Protein AF-A0A8J4XBA5-F1 (afdb_monomer)

Structure (mmCIF, N/CA/C/O backbone):
data_AF-A0A8J4XBA5-F1
#
_entry.id   AF-A0A8J4XBA5-F1
#
loop_
_atom_site.group_PDB
_atom_site.id
_atom_site.type_symbol
_atom_site.label_atom_id
_atom_site.label_alt_id
_atom_site.label_comp_id
_atom_site.label_asym_id
_atom_site.lab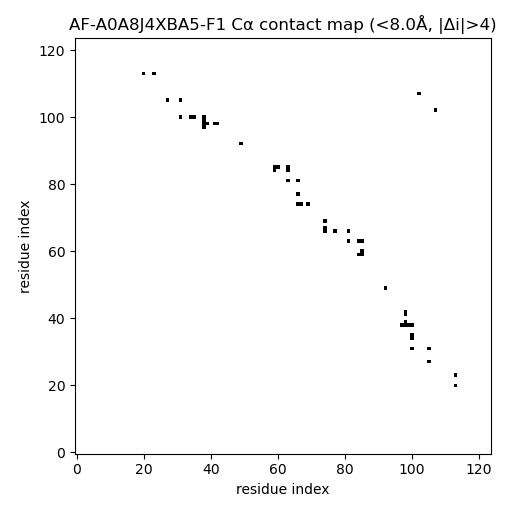el_entity_id
_atom_site.label_seq_id
_atom_site.pdbx_PDB_ins_code
_atom_site.Cartn_x
_atom_site.Cartn_y
_atom_site.Cartn_z
_atom_site.occupancy
_atom_site.B_iso_or_equiv
_atom_site.auth_seq_id
_atom_site.auth_comp_id
_atom_site.auth_asym_id
_atom_site.auth_atom_id
_atom_site.pdbx_PDB_model_num
ATOM 1 N N . THR A 1 1 ? 32.915 -1.056 -42.625 1.00 90.88 1 THR A N 1
ATOM 2 C CA . THR A 1 1 ? 31.982 -1.250 -43.767 1.00 90.88 1 THR A CA 1
ATOM 3 C C . THR A 1 1 ? 30.593 -0.753 -43.392 1.00 90.88 1 THR A C 1
ATOM 5 O O . THR A 1 1 ? 30.328 -0.576 -42.208 1.00 90.88 1 THR A O 1
ATOM 8 N N . GLN A 1 2 ? 29.695 -0.533 -44.362 1.00 93.69 2 GLN A N 1
ATOM 9 C CA . GLN A 1 2 ? 28.296 -0.154 -44.088 1.00 93.69 2 GLN A CA 1
ATOM 10 C C . GLN A 1 2 ? 27.594 -1.145 -43.139 1.00 93.69 2 GLN A C 1
ATOM 12 O O . GLN A 1 2 ? 26.832 -0.725 -42.270 1.00 93.69 2 GLN 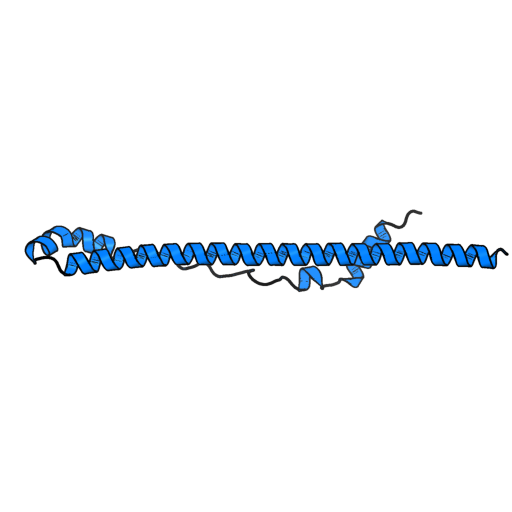A O 1
ATOM 17 N N . ALA A 1 3 ? 27.908 -2.440 -43.258 1.00 97.00 3 ALA A N 1
ATOM 18 C CA . ALA A 1 3 ? 27.406 -3.487 -42.370 1.00 97.00 3 ALA A CA 1
ATOM 19 C C . ALA A 1 3 ? 27.783 -3.240 -40.897 1.00 97.00 3 ALA A C 1
ATOM 21 O O . ALA A 1 3 ? 26.893 -3.140 -40.063 1.00 97.00 3 ALA A O 1
ATOM 22 N N . GLN A 1 4 ? 29.066 -3.017 -40.587 1.00 97.00 4 GLN A N 1
ATOM 23 C CA . GLN A 1 4 ? 29.537 -2.786 -39.208 1.00 97.00 4 GLN A CA 1
ATOM 24 C C . GLN A 1 4 ? 28.898 -1.555 -38.549 1.00 97.00 4 GLN A C 1
ATOM 26 O O . GLN A 1 4 ? 28.511 -1.593 -37.386 1.00 97.00 4 GLN A O 1
ATOM 31 N N . HIS A 1 5 ? 28.759 -0.459 -39.297 1.00 96.44 5 HIS A N 1
ATOM 32 C CA . HIS A 1 5 ? 28.093 0.741 -38.789 1.00 96.44 5 HIS A CA 1
ATOM 33 C C . HIS A 1 5 ? 26.593 0.500 -38.538 1.00 96.44 5 HIS A C 1
ATOM 35 O O . HIS A 1 5 ? 26.033 0.996 -37.564 1.00 96.44 5 HIS A O 1
ATOM 41 N N . THR A 1 6 ? 25.938 -0.296 -39.388 1.00 96.69 6 THR A N 1
ATOM 42 C CA . THR A 1 6 ? 24.531 -0.681 -39.193 1.00 96.69 6 THR A CA 1
ATOM 43 C C . THR A 1 6 ? 24.370 -1.599 -37.980 1.00 96.69 6 THR A C 1
ATOM 45 O O . THR A 1 6 ? 23.464 -1.392 -37.180 1.00 96.69 6 THR A O 1
ATOM 48 N N . GLU A 1 7 ? 25.275 -2.562 -37.787 1.00 97.88 7 GLU A N 1
ATOM 49 C CA . GLU A 1 7 ? 25.309 -3.414 -36.592 1.00 97.88 7 GLU A CA 1
ATOM 50 C C . GLU A 1 7 ? 25.456 -2.595 -35.308 1.00 97.88 7 GLU A C 1
ATOM 52 O O . GLU A 1 7 ? 24.766 -2.865 -34.324 1.00 97.88 7 GLU A O 1
ATOM 57 N N . GLN A 1 8 ? 26.327 -1.582 -35.312 1.00 97.56 8 GLN A N 1
ATOM 58 C CA . GLN A 1 8 ? 26.489 -0.688 -34.169 1.00 97.56 8 GLN A CA 1
ATOM 59 C C . GLN A 1 8 ? 25.186 0.062 -33.857 1.00 97.56 8 GLN A C 1
ATOM 61 O O . GLN A 1 8 ? 24.747 0.047 -32.710 1.00 97.56 8 GLN A O 1
ATOM 66 N N . LYS A 1 9 ? 24.519 0.629 -34.870 1.00 96.06 9 LYS A N 1
ATOM 67 C CA . LYS A 1 9 ? 23.225 1.308 -34.687 1.00 96.06 9 LYS A CA 1
ATOM 68 C C . LYS A 1 9 ? 22.144 0.385 -34.132 1.00 96.06 9 LYS A C 1
ATOM 70 O O . LYS A 1 9 ? 21.411 0.781 -33.235 1.00 96.06 9 LYS A O 1
ATOM 75 N N . ILE A 1 10 ? 22.059 -0.854 -34.622 1.00 96.31 10 ILE A N 1
ATOM 76 C CA . ILE A 1 10 ? 21.109 -1.843 -34.091 1.00 96.31 10 ILE A CA 1
ATOM 77 C C . ILE A 1 10 ? 21.369 -2.070 -32.596 1.00 96.31 10 ILE A C 1
ATOM 79 O O . ILE A 1 10 ? 20.431 -2.043 -31.803 1.00 96.31 10 ILE A O 1
ATOM 83 N N . LYS A 1 11 ? 22.632 -2.250 -32.191 1.00 97.94 11 LYS A N 1
ATOM 84 C CA . LYS A 1 11 ? 22.989 -2.431 -30.775 1.00 97.94 11 LYS A CA 1
ATOM 85 C C . LYS A 1 11 ? 22.615 -1.218 -29.922 1.00 97.94 11 LYS A C 1
ATOM 87 O O . LYS A 1 11 ? 22.086 -1.399 -28.831 1.00 97.94 11 LYS A O 1
ATOM 92 N N . GLU A 1 12 ? 22.860 -0.007 -30.418 1.00 96.62 12 GLU A N 1
ATOM 93 C CA . GLU A 1 12 ? 22.508 1.235 -29.720 1.00 96.62 12 GLU A CA 1
ATOM 94 C C . GLU A 1 12 ? 20.992 1.359 -29.496 1.00 96.62 12 GLU A C 1
ATOM 96 O O . GLU A 1 12 ? 20.564 1.699 -28.394 1.00 96.62 12 GLU A O 1
ATOM 101 N N . GLU A 1 13 ? 20.167 1.018 -30.491 1.00 94.44 13 GLU A N 1
ATOM 102 C CA . GLU A 1 13 ? 18.703 1.033 -30.346 1.00 94.44 13 GLU A CA 1
ATOM 103 C C . GLU A 1 13 ? 18.197 -0.020 -29.349 1.00 94.44 13 GLU A C 1
ATOM 105 O O . GLU A 1 13 ? 17.337 0.271 -28.514 1.00 94.44 13 GLU A O 1
ATOM 110 N N . PHE A 1 14 ? 18.763 -1.230 -29.367 1.00 96.25 14 PHE A N 1
ATOM 111 C CA . PHE A 1 14 ? 18.416 -2.254 -28.379 1.00 96.25 14 PHE A CA 1
ATOM 112 C C . PHE A 1 14 ? 18.840 -1.871 -26.957 1.00 96.25 14 PHE A C 1
ATOM 114 O O . PHE A 1 14 ? 18.115 -2.174 -26.011 1.00 96.25 14 PHE A O 1
ATOM 121 N N . GLU A 1 15 ? 19.965 -1.175 -26.780 1.00 97.44 15 GLU A N 1
ATOM 122 C CA . GLU A 1 15 ? 20.374 -0.725 -25.447 1.00 97.44 15 GLU A CA 1
ATOM 123 C C . GLU A 1 15 ? 19.428 0.349 -24.894 1.00 97.44 15 GLU A C 1
ATOM 125 O O . GLU A 1 15 ? 19.044 0.283 -23.725 1.00 97.44 15 GLU A O 1
ATOM 130 N N . LYS A 1 16 ? 18.959 1.280 -25.738 1.00 94.19 16 LYS A N 1
ATOM 131 C CA . LYS A 1 16 ? 17.907 2.239 -25.354 1.00 94.19 16 LYS A CA 1
ATOM 132 C C . LYS A 1 16 ? 16.626 1.522 -24.928 1.00 94.19 16 LYS A C 1
ATOM 134 O O . LYS A 1 16 ? 16.030 1.876 -23.913 1.00 94.19 16 LYS A O 1
ATOM 139 N N . LEU A 1 17 ? 16.227 0.489 -25.671 1.00 94.56 17 LEU A N 1
ATOM 140 C CA . LEU A 1 17 ? 15.062 -0.328 -25.342 1.00 94.56 17 LEU A CA 1
ATOM 141 C C . LEU A 1 17 ? 15.231 -1.054 -2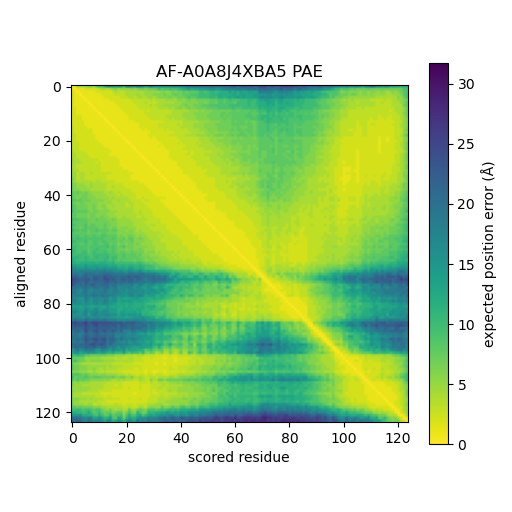4.000 1.00 94.56 17 LEU A C 1
ATOM 143 O O . LEU A 1 17 ? 14.323 -1.037 -23.170 1.00 94.56 17 LEU A O 1
ATOM 147 N N . HIS A 1 18 ? 16.388 -1.669 -23.754 1.00 97.00 18 HIS A N 1
ATOM 148 C CA . HIS A 1 18 ? 16.669 -2.305 -22.468 1.00 97.00 18 HIS A CA 1
ATOM 149 C C . HIS A 1 18 ? 16.640 -1.301 -21.318 1.00 97.00 18 HIS A C 1
ATOM 151 O O . HIS A 1 18 ? 16.077 -1.607 -20.267 1.00 97.00 18 HIS A O 1
ATOM 157 N N . GLN A 1 19 ? 17.207 -0.107 -21.511 1.00 96.62 19 GLN A N 1
ATOM 158 C CA . GLN A 1 19 ? 17.175 0.941 -20.499 1.00 96.62 19 GLN A CA 1
ATOM 159 C C . GLN A 1 19 ? 15.739 1.359 -20.174 1.00 96.62 19 GLN A C 1
ATOM 161 O O . GLN A 1 19 ? 15.356 1.344 -19.009 1.00 96.62 19 GLN A O 1
ATOM 166 N N . PHE A 1 20 ? 14.918 1.605 -21.196 1.00 95.38 20 PHE A N 1
ATOM 167 C CA . PHE A 1 20 ? 13.499 1.911 -21.023 1.00 95.38 20 PHE A CA 1
ATOM 168 C C . PHE A 1 20 ? 12.757 0.830 -20.219 1.00 95.38 20 PHE A C 1
ATOM 170 O O . PHE A 1 20 ? 11.994 1.142 -19.306 1.00 95.38 20 PHE A O 1
ATOM 177 N N . LEU A 1 21 ? 12.992 -0.452 -20.523 1.00 96.62 21 LEU A N 1
ATOM 178 C CA . LEU A 1 21 ? 12.355 -1.557 -19.801 1.00 96.62 21 LEU A CA 1
ATOM 179 C C . LEU A 1 21 ? 12.790 -1.622 -18.330 1.00 96.62 21 LEU A C 1
ATOM 181 O O . LEU A 1 21 ? 11.943 -1.855 -17.467 1.00 96.62 21 LEU A O 1
ATOM 185 N N . ARG A 1 22 ? 14.077 -1.386 -18.042 1.00 98.25 22 ARG A N 1
ATOM 186 C CA . ARG A 1 22 ? 14.594 -1.304 -16.665 1.00 98.25 22 ARG A CA 1
ATOM 187 C C . ARG A 1 22 ? 13.949 -0.152 -15.896 1.00 98.25 22 ARG A C 1
ATOM 189 O O . ARG A 1 22 ? 13.567 -0.334 -14.742 1.00 98.25 22 ARG A O 1
ATOM 196 N N . ASP A 1 23 ? 13.784 1.001 -16.537 1.00 96.75 23 ASP A N 1
ATOM 197 C CA . ASP A 1 23 ? 13.167 2.176 -15.919 1.00 96.75 23 ASP A CA 1
ATOM 198 C C . ASP A 1 23 ? 11.673 1.942 -15.632 1.00 96.75 23 ASP A C 1
ATOM 200 O O . ASP A 1 23 ? 11.197 2.239 -14.534 1.00 96.75 23 ASP A O 1
ATOM 204 N N . GLU A 1 24 ? 10.934 1.329 -16.564 1.00 96.19 24 GLU A N 1
ATOM 205 C CA . GLU A 1 24 ? 9.530 0.946 -16.356 1.00 96.19 24 GLU A CA 1
ATOM 206 C C . GLU A 1 24 ? 9.358 -0.099 -15.241 1.00 96.19 24 GLU A C 1
ATOM 208 O O . GLU A 1 24 ? 8.421 -0.003 -14.438 1.00 96.19 24 GLU A O 1
ATOM 213 N N . GLU A 1 25 ? 10.254 -1.088 -15.160 1.00 97.00 25 GLU A N 1
ATOM 214 C CA . GLU A 1 25 ? 10.282 -2.064 -14.068 1.00 97.00 25 GLU A CA 1
ATOM 215 C C . GLU A 1 25 ? 10.543 -1.376 -12.720 1.00 97.00 25 GLU A C 1
ATOM 217 O O . GLU A 1 25 ? 9.774 -1.563 -11.770 1.00 97.00 25 GLU A O 1
ATOM 222 N N . ALA A 1 26 ? 11.578 -0.536 -12.643 1.00 98.12 26 ALA A N 1
ATOM 223 C CA . ALA A 1 26 ? 11.950 0.181 -11.429 1.00 98.12 26 ALA A CA 1
ATOM 224 C C . ALA A 1 26 ? 10.825 1.108 -10.944 1.00 98.12 26 ALA A C 1
ATOM 226 O O . ALA A 1 26 ? 10.469 1.082 -9.762 1.00 98.12 26 ALA A O 1
ATOM 227 N N . ALA A 1 27 ? 10.212 1.878 -11.848 1.00 96.25 27 ALA A N 1
ATOM 228 C CA . ALA A 1 27 ? 9.085 2.751 -11.527 1.00 96.25 27 ALA A CA 1
ATOM 229 C C . ALA A 1 27 ? 7.903 1.962 -10.946 1.00 96.25 27 ALA A C 1
ATOM 231 O O . ALA A 1 27 ? 7.278 2.374 -9.966 1.00 96.25 27 ALA A O 1
ATOM 232 N N . ARG A 1 28 ? 7.613 0.785 -11.507 1.00 96.50 28 ARG A N 1
ATOM 233 C CA . ARG A 1 28 ? 6.500 -0.053 -11.058 1.00 96.50 28 ARG A CA 1
ATOM 234 C C . ARG A 1 28 ? 6.774 -0.734 -9.719 1.00 96.50 28 ARG A C 1
ATOM 236 O O . ARG A 1 28 ? 5.878 -0.797 -8.878 1.00 96.50 28 ARG A O 1
ATOM 243 N N . ILE A 1 29 ? 8.002 -1.195 -9.486 1.00 97.69 29 ILE A N 1
ATOM 244 C CA . ILE A 1 29 ? 8.429 -1.713 -8.178 1.00 97.69 29 ILE A CA 1
ATOM 245 C C . ILE A 1 29 ? 8.329 -0.618 -7.112 1.00 97.69 29 ILE A C 1
ATOM 247 O O . ILE A 1 29 ? 7.856 -0.889 -6.007 1.00 97.69 29 ILE A O 1
ATOM 251 N N . THR A 1 30 ? 8.727 0.613 -7.433 1.00 98.38 30 THR A N 1
ATOM 252 C CA . THR A 1 30 ? 8.587 1.761 -6.528 1.00 98.38 30 THR A CA 1
ATOM 253 C C . THR A 1 30 ? 7.121 2.017 -6.185 1.00 98.38 30 THR A C 1
ATOM 255 O O . THR A 1 30 ? 6.777 2.015 -5.005 1.00 98.38 30 THR A O 1
ATOM 258 N N . ALA A 1 31 ? 6.233 2.081 -7.182 1.00 97.00 31 ALA A N 1
ATOM 259 C CA . ALA A 1 31 ? 4.796 2.247 -6.952 1.00 97.00 31 ALA A CA 1
ATOM 260 C C . ALA A 1 31 ? 4.184 1.115 -6.095 1.00 97.00 31 ALA A C 1
ATOM 262 O O . ALA A 1 31 ? 3.303 1.353 -5.267 1.00 97.00 31 ALA A O 1
ATOM 263 N N . LEU A 1 32 ? 4.652 -0.129 -6.258 1.00 97.56 32 LEU A N 1
ATOM 264 C CA . LEU A 1 32 ? 4.250 -1.260 -5.413 1.00 97.56 32 LEU A CA 1
ATOM 265 C C . LEU A 1 32 ? 4.737 -1.102 -3.963 1.00 97.56 32 LEU A C 1
ATOM 267 O O . LEU A 1 32 ? 4.001 -1.415 -3.024 1.00 97.56 32 LEU A O 1
ATOM 271 N N . ARG A 1 33 ? 5.974 -0.632 -3.759 1.00 97.94 33 ARG A N 1
ATOM 272 C CA . ARG A 1 33 ? 6.536 -0.387 -2.420 1.00 97.94 33 ARG A CA 1
ATOM 273 C C . ARG A 1 33 ? 5.794 0.733 -1.700 1.00 97.94 33 ARG A C 1
ATOM 275 O O . ARG A 1 33 ? 5.469 0.567 -0.528 1.00 97.94 33 ARG A O 1
ATOM 282 N N . GLU A 1 34 ? 5.490 1.822 -2.396 1.00 97.81 34 GLU A N 1
ATOM 283 C CA . GLU A 1 34 ? 4.683 2.928 -1.871 1.00 97.81 34 GLU A CA 1
ATOM 284 C C . GLU A 1 34 ? 3.298 2.446 -1.440 1.00 97.81 34 GLU A C 1
ATOM 286 O O . GLU A 1 34 ? 2.873 2.716 -0.317 1.00 97.81 34 GLU A O 1
ATOM 291 N N . GLU A 1 35 ? 2.628 1.649 -2.279 1.00 97.25 35 GLU A N 1
ATOM 292 C CA . GLU A 1 35 ? 1.341 1.057 -1.918 1.00 97.25 35 GLU A CA 1
ATOM 293 C C . GLU A 1 35 ? 1.458 0.187 -0.663 1.00 97.25 35 GLU A C 1
ATOM 295 O O . GLU A 1 35 ? 0.660 0.336 0.260 1.00 97.25 35 GLU A O 1
ATOM 300 N N . LYS A 1 36 ? 2.477 -0.676 -0.574 1.00 96.44 36 LYS A N 1
ATOM 301 C CA . LYS A 1 36 ? 2.713 -1.499 0.621 1.00 96.44 36 LYS A CA 1
ATOM 302 C C . LYS A 1 36 ? 2.862 -0.649 1.884 1.00 96.44 36 LYS A C 1
ATOM 304 O O . LYS A 1 36 ? 2.263 -0.982 2.908 1.00 96.44 36 LYS A O 1
ATOM 309 N N . VAL A 1 37 ? 3.645 0.427 1.821 1.00 97.00 37 VAL A N 1
ATOM 310 C CA . VAL A 1 37 ? 3.841 1.345 2.953 1.00 97.00 37 VAL A CA 1
ATOM 311 C C . VAL A 1 37 ? 2.520 2.004 3.338 1.00 97.00 37 VAL A C 1
ATOM 313 O O . VAL A 1 37 ? 2.143 1.965 4.508 1.00 97.00 37 VAL A O 1
ATOM 316 N N . GLN A 1 38 ? 1.772 2.520 2.362 1.00 95.31 38 GLN A N 1
ATOM 317 C CA . GLN A 1 38 ? 0.472 3.145 2.596 1.00 95.31 38 GLN A CA 1
ATOM 318 C C . GLN A 1 38 ? -0.519 2.176 3.260 1.00 95.31 38 GLN A C 1
ATOM 320 O O . GLN A 1 38 ? -1.160 2.530 4.250 1.00 95.31 38 GLN A O 1
ATOM 325 N N . LYS A 1 39 ? -0.634 0.937 2.757 1.00 94.12 39 LYS A N 1
ATOM 326 C CA . LYS A 1 39 ? -1.523 -0.086 3.335 1.00 94.12 39 LYS A CA 1
ATOM 327 C C . LYS A 1 39 ? -1.124 -0.456 4.763 1.00 94.12 39 LYS A C 1
ATOM 329 O O . LYS A 1 39 ? -1.993 -0.591 5.622 1.00 94.12 39 LYS A O 1
ATOM 334 N N . SER A 1 40 ? 0.177 -0.579 5.031 1.00 93.81 40 SER A N 1
ATOM 335 C CA . SER A 1 40 ? 0.684 -0.857 6.378 1.00 93.81 40 SER A CA 1
ATOM 336 C C . SER A 1 40 ? 0.387 0.283 7.351 1.00 93.81 40 SER A C 1
ATOM 338 O O . SER A 1 40 ? -0.003 0.022 8.487 1.00 93.81 40 SER A O 1
ATOM 340 N N . GLN A 1 41 ? 0.563 1.534 6.922 1.00 94.38 41 GLN A N 1
ATOM 341 C CA . GLN A 1 41 ? 0.300 2.703 7.758 1.00 94.38 41 GLN A CA 1
ATOM 342 C C . GLN A 1 41 ? -1.192 2.824 8.089 1.00 94.38 41 GLN A C 1
ATOM 344 O O . GLN A 1 41 ? -1.549 2.969 9.255 1.00 94.38 41 GLN A O 1
ATOM 349 N N . MET A 1 42 ? -2.061 2.642 7.092 1.00 91.81 42 MET A N 1
ATOM 350 C CA . MET A 1 42 ? -3.512 2.600 7.295 1.00 91.81 42 MET A CA 1
ATOM 351 C C . MET A 1 42 ? -3.914 1.530 8.322 1.00 91.81 42 MET A C 1
ATOM 353 O O . MET A 1 42 ? -4.751 1.778 9.188 1.00 91.81 42 MET A O 1
ATOM 357 N N . MET A 1 43 ? -3.312 0.337 8.251 1.00 91.12 43 MET A N 1
ATOM 358 C CA . MET A 1 43 ? -3.591 -0.732 9.214 1.00 91.12 43 MET A CA 1
ATOM 359 C C . MET A 1 43 ? -3.165 -0.342 10.631 1.00 91.12 43 MET A C 1
ATOM 361 O O . MET A 1 43 ? -3.913 -0.556 11.582 1.00 91.12 43 MET A O 1
ATOM 365 N N . LYS A 1 44 ? -1.981 0.262 10.772 1.00 93.31 44 LYS A N 1
ATOM 366 C CA . LYS A 1 44 ? -1.469 0.728 12.061 1.00 93.31 44 LYS A CA 1
ATOM 367 C C . LYS A 1 44 ? -2.407 1.755 12.699 1.00 93.31 44 LYS A C 1
ATOM 369 O O . LYS A 1 44 ? -2.767 1.600 13.860 1.00 93.31 44 LYS A O 1
ATOM 374 N N . GLU A 1 45 ? -2.860 2.747 11.938 1.00 92.25 45 GLU A N 1
ATOM 375 C CA . GLU A 1 45 ? -3.793 3.775 12.422 1.00 92.25 45 GLU A CA 1
ATOM 376 C C . GLU A 1 45 ? -5.137 3.184 12.863 1.00 92.25 45 GLU A C 1
ATOM 378 O O . GLU A 1 45 ? -5.671 3.566 13.907 1.00 92.25 45 GLU A O 1
ATOM 383 N N . LYS A 1 46 ? -5.672 2.213 12.109 1.00 90.25 46 LYS A N 1
ATOM 384 C CA . LYS A 1 46 ? -6.910 1.517 12.488 1.00 90.25 46 LYS A CA 1
ATOM 385 C C . LYS A 1 46 ? -6.738 0.696 13.768 1.00 90.25 46 LYS A C 1
ATOM 387 O O . LYS A 1 46 ? -7.611 0.751 14.630 1.00 90.25 46 LYS A O 1
ATOM 392 N N . ILE A 1 47 ? -5.616 -0.010 13.923 1.00 91.31 47 ILE A N 1
ATOM 393 C CA . ILE A 1 47 ? -5.297 -0.738 15.160 1.00 91.31 47 ILE A CA 1
ATOM 394 C C . ILE A 1 47 ? -5.199 0.234 16.337 1.00 91.31 47 ILE A C 1
ATOM 396 O O . ILE A 1 47 ? -5.834 0.003 17.359 1.00 91.31 47 ILE A O 1
ATOM 400 N N . GLU A 1 48 ? -4.473 1.345 16.192 1.00 94.44 48 GLU A N 1
ATOM 401 C CA . GLU A 1 48 ? -4.345 2.351 17.253 1.00 94.44 48 GLU A CA 1
ATOM 402 C C . GLU A 1 48 ? -5.697 2.948 17.657 1.00 94.44 48 GLU A C 1
ATOM 404 O O . GLU A 1 48 ? -5.956 3.137 18.847 1.00 94.44 48 GLU A O 1
ATOM 409 N N . LYS A 1 49 ? -6.576 3.225 16.687 1.00 91.94 49 LYS A N 1
ATOM 410 C CA . LYS A 1 49 ? -7.939 3.695 16.958 1.00 91.94 49 LYS A CA 1
ATOM 411 C C . LYS A 1 49 ? -8.724 2.666 17.775 1.00 91.94 49 LYS A C 1
ATOM 413 O O . LYS A 1 49 ? -9.257 3.023 18.822 1.00 91.94 49 LYS A O 1
ATOM 418 N N . LEU A 1 50 ? -8.729 1.401 17.349 1.00 91.38 50 LEU A N 1
ATOM 419 C CA . LEU A 1 50 ? -9.410 0.321 18.070 1.00 91.38 50 LEU A CA 1
ATOM 420 C C . LEU A 1 50 ? -8.833 0.118 19.474 1.00 91.38 50 LEU A C 1
ATOM 422 O O . LEU A 1 50 ? -9.586 -0.063 20.424 1.00 91.38 50 LEU A O 1
ATOM 426 N N . SER A 1 51 ? -7.512 0.203 19.641 1.00 94.12 51 SER A N 1
ATOM 427 C CA . SER A 1 51 ? -6.884 0.123 20.962 1.00 94.12 51 SER A CA 1
ATOM 428 C C . SER A 1 51 ? -7.350 1.248 21.887 1.00 94.12 51 SER A C 1
ATOM 430 O O . SER A 1 51 ? -7.631 0.986 23.052 1.00 94.12 51 SER A O 1
ATOM 432 N N . ARG A 1 52 ? -7.489 2.484 21.387 1.00 93.75 52 ARG A N 1
ATOM 433 C CA . ARG A 1 52 ? -8.026 3.605 22.182 1.00 93.75 52 ARG A CA 1
ATOM 434 C C . ARG A 1 52 ? -9.491 3.390 22.558 1.00 93.75 52 ARG A C 1
ATOM 436 O O . ARG A 1 52 ? -9.856 3.653 23.700 1.00 93.75 52 ARG A O 1
ATOM 443 N N . GLU A 1 53 ? -10.309 2.902 21.628 1.00 91.31 53 GLU A N 1
ATOM 444 C CA . GLU A 1 53 ? -11.719 2.581 21.886 1.00 91.31 53 GLU A CA 1
ATOM 445 C C . GLU A 1 53 ? -11.856 1.482 22.952 1.00 91.31 53 GLU A C 1
ATOM 447 O O . GLU A 1 53 ? -12.635 1.639 23.892 1.00 91.31 53 GLU A O 1
ATOM 452 N N . ILE A 1 54 ? -11.039 0.424 22.878 1.00 92.38 54 ILE A N 1
ATOM 453 C CA . ILE A 1 54 ? -10.992 -0.649 23.884 1.00 92.38 54 ILE A CA 1
ATOM 454 C C . ILE A 1 54 ? -10.563 -0.112 25.253 1.00 92.38 54 ILE A C 1
ATOM 456 O O . ILE A 1 54 ? -11.187 -0.460 26.257 1.00 92.38 54 ILE A O 1
ATOM 460 N N . SER A 1 55 ? -9.534 0.739 25.316 1.00 95.06 55 SER A N 1
ATOM 461 C CA . SER A 1 55 ? -9.096 1.344 26.581 1.00 95.06 55 SER A CA 1
ATOM 462 C C . SER A 1 55 ? -10.192 2.217 2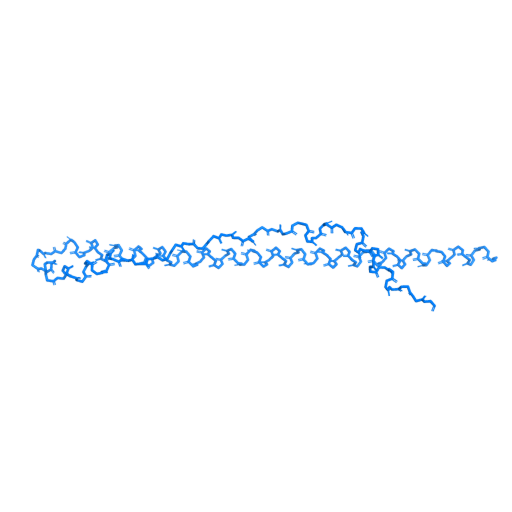7.192 1.00 95.06 55 SER A C 1
ATOM 464 O O . SER A 1 55 ? -10.518 2.052 28.362 1.00 95.06 55 SER A O 1
ATOM 466 N N . SER A 1 56 ? -10.833 3.076 26.393 1.00 91.94 56 SER A N 1
ATOM 467 C CA . SER A 1 56 ? -11.936 3.928 26.858 1.00 91.94 56 SER A CA 1
ATOM 468 C C . SER A 1 56 ? -13.134 3.112 27.351 1.00 91.94 56 SER A C 1
ATOM 470 O O . SER A 1 56 ? -13.781 3.490 28.332 1.00 91.94 56 SER A O 1
ATOM 472 N N . LEU A 1 57 ? -13.449 2.001 26.680 1.00 91.94 57 LEU A N 1
ATOM 473 C CA . LEU A 1 57 ? -14.507 1.095 27.113 1.00 91.94 57 LEU A CA 1
ATOM 474 C C . LEU A 1 57 ? -14.125 0.388 28.418 1.00 91.94 57 LEU A C 1
ATOM 476 O O . LEU A 1 57 ? -14.943 0.316 29.328 1.00 91.94 57 LEU A O 1
ATOM 480 N N . SER A 1 5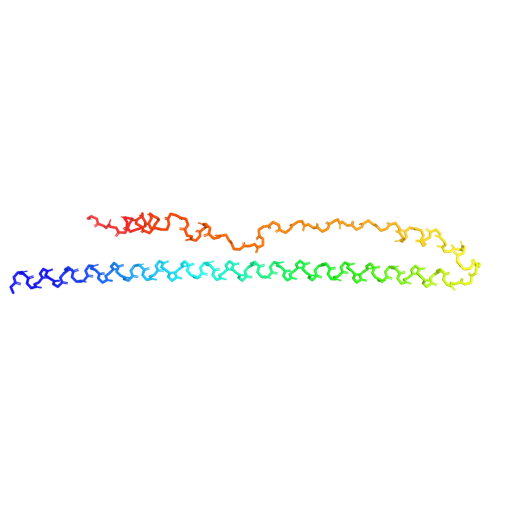8 ? -12.879 -0.073 28.536 1.00 94.44 58 SER A N 1
ATOM 481 C CA . SER A 1 58 ? -12.352 -0.695 29.758 1.00 94.44 58 SER A CA 1
ATOM 482 C C . SER A 1 58 ? -12.416 0.256 30.955 1.00 94.44 58 SER A C 1
ATOM 484 O O . SER A 1 58 ? -12.851 -0.142 32.031 1.00 94.44 58 SER A O 1
ATOM 486 N N . ASP A 1 59 ? -12.049 1.525 30.765 1.00 93.94 59 ASP A N 1
ATOM 487 C CA . ASP A 1 59 ? -12.145 2.551 31.808 1.00 93.94 59 ASP A CA 1
ATOM 488 C C . ASP A 1 59 ? -13.602 2.805 32.217 1.00 93.94 59 ASP A C 1
ATOM 490 O O . ASP A 1 59 ? -13.901 2.974 33.398 1.00 93.94 59 ASP A O 1
ATOM 494 N N . THR A 1 60 ? -14.522 2.775 31.249 1.00 92.00 60 THR A N 1
ATOM 495 C CA . THR A 1 60 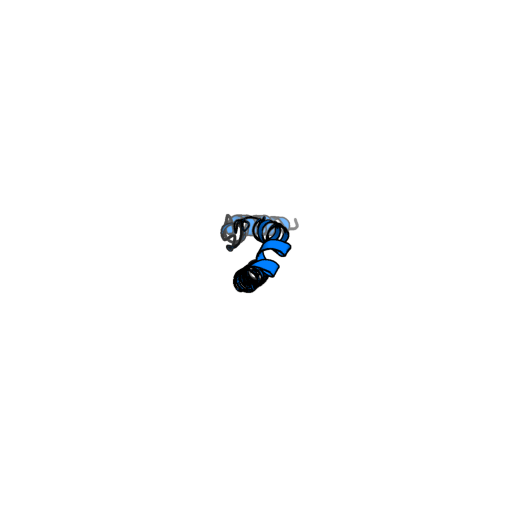? -15.961 2.915 31.503 1.00 92.00 60 THR A CA 1
ATOM 496 C C . THR A 1 60 ? -16.512 1.736 32.301 1.00 92.00 60 THR A C 1
ATOM 498 O O . THR A 1 60 ? -17.262 1.949 33.252 1.00 92.00 60 THR A O 1
ATOM 501 N N . ILE A 1 61 ? -16.129 0.506 31.941 1.00 92.62 61 ILE A N 1
ATOM 502 C CA . ILE A 1 61 ? -16.504 -0.712 32.669 1.00 92.62 61 ILE A CA 1
ATOM 503 C C . ILE A 1 61 ? -15.986 -0.631 34.104 1.00 92.62 61 ILE A C 1
ATOM 505 O O . ILE A 1 61 ? -16.779 -0.771 35.029 1.00 92.62 61 ILE A O 1
ATOM 509 N N . ARG A 1 62 ? -14.702 -0.300 34.296 1.00 94.62 62 ARG A N 1
ATOM 510 C CA . ARG A 1 62 ? -14.103 -0.167 35.630 1.00 94.62 62 ARG A CA 1
ATOM 511 C C . ARG A 1 62 ? -14.830 0.869 36.489 1.00 94.62 62 ARG A C 1
ATOM 513 O O . ARG A 1 62 ? -15.145 0.588 37.636 1.00 94.62 62 ARG A O 1
ATOM 520 N N . ALA A 1 63 ? -15.157 2.036 35.931 1.00 91.00 63 ALA A N 1
ATOM 521 C CA . ALA A 1 63 ? -15.904 3.064 36.659 1.00 91.00 63 ALA A CA 1
ATOM 522 C C . ALA A 1 63 ? -17.309 2.591 37.079 1.00 91.00 63 ALA A C 1
ATOM 524 O O . ALA A 1 63 ? -17.806 2.977 38.133 1.00 91.00 63 ALA A O 1
ATOM 525 N N . ILE A 1 64 ? -17.966 1.765 36.258 1.00 90.88 64 ILE A N 1
ATOM 526 C CA . ILE A 1 64 ? -19.259 1.159 36.603 1.00 90.88 64 ILE A CA 1
ATOM 527 C C . ILE A 1 64 ? -19.081 0.100 37.698 1.00 90.88 64 ILE A C 1
ATOM 529 O O . ILE A 1 64 ? -19.860 0.088 38.646 1.00 90.88 64 ILE A O 1
ATOM 533 N N . GLU A 1 65 ? -18.065 -0.758 37.596 1.00 92.00 65 GLU A N 1
ATOM 534 C CA . GLU A 1 65 ? -17.754 -1.777 38.606 1.00 92.00 65 GLU A CA 1
ATOM 535 C C . GLU A 1 65 ? -17.457 -1.146 39.974 1.00 92.00 65 GLU A C 1
ATOM 537 O O . GLU A 1 65 ? -18.027 -1.572 40.975 1.00 92.00 65 GLU A O 1
ATOM 542 N N . GLU A 1 66 ? -16.638 -0.091 40.018 1.00 90.81 66 GLU A N 1
ATOM 543 C CA . GLU A 1 66 ? -16.333 0.658 41.245 1.00 90.81 66 GLU A CA 1
ATOM 544 C C . GLU A 1 66 ? -17.606 1.235 41.884 1.00 90.81 66 GLU A C 1
ATOM 546 O O . GLU A 1 66 ? -17.826 1.085 43.087 1.00 90.81 66 GLU A O 1
ATOM 551 N N . GLU A 1 67 ? -18.492 1.828 41.082 1.00 88.56 67 GLU A N 1
ATOM 552 C CA . GLU A 1 67 ? -19.752 2.399 41.564 1.00 88.56 67 GLU A CA 1
ATOM 553 C C . GLU A 1 67 ? -20.727 1.324 42.066 1.00 88.56 67 GLU A C 1
ATOM 555 O O . GLU A 1 67 ? -21.410 1.534 43.065 1.00 88.56 67 GLU A O 1
ATOM 560 N N . MET A 1 68 ? -20.741 0.142 41.442 1.00 86.56 68 MET A N 1
ATOM 561 C CA . MET A 1 68 ? -21.517 -1.014 41.911 1.00 86.56 68 MET A CA 1
ATOM 562 C C . MET A 1 68 ? -20.995 -1.606 4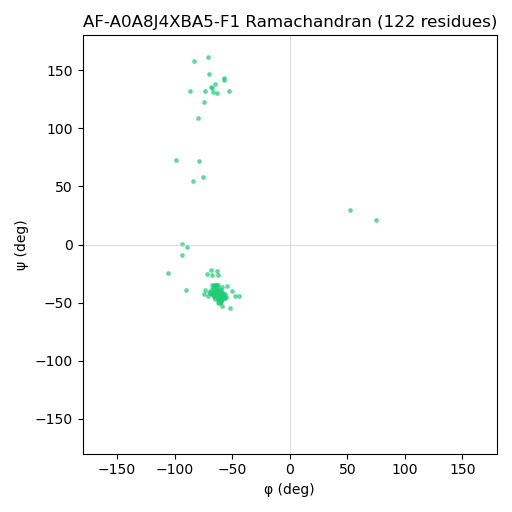3.226 1.00 86.56 68 MET A C 1
ATOM 564 O O . MET A 1 68 ? -21.748 -2.288 43.917 1.00 86.56 68 MET A O 1
ATOM 568 N N . THR A 1 69 ? -19.729 -1.368 43.576 1.00 90.12 69 THR A N 1
ATOM 569 C CA . THR A 1 69 ? -19.152 -1.789 44.865 1.00 90.12 69 THR A CA 1
ATOM 570 C C . THR A 1 69 ? -19.319 -0.760 45.989 1.00 90.12 69 THR A C 1
ATOM 572 O O . THR A 1 69 ? -18.910 -1.028 47.118 1.00 90.12 69 THR A O 1
ATOM 575 N N . ALA A 1 70 ? -19.904 0.409 45.705 1.00 87.62 70 ALA A N 1
ATOM 576 C CA . ALA A 1 70 ? -20.126 1.460 46.695 1.00 87.62 70 ALA A CA 1
ATOM 577 C C . ALA A 1 70 ? -21.230 1.093 47.709 1.00 87.62 70 ALA A C 1
ATOM 579 O O . ALA A 1 70 ? -22.073 0.237 47.450 1.00 87.62 70 ALA A O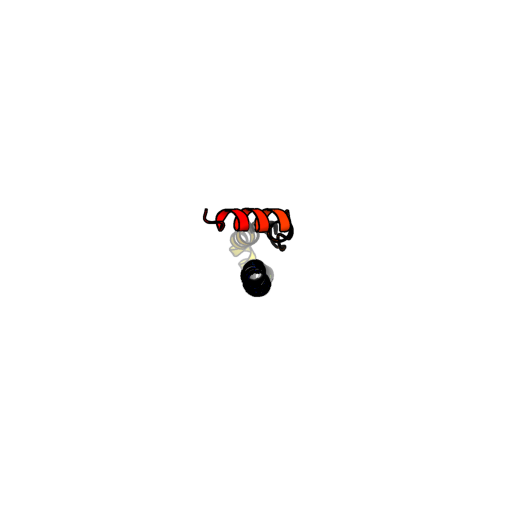 1
ATOM 580 N N . GLU A 1 71 ? -21.253 1.776 48.861 1.00 89.38 71 GLU A N 1
ATOM 581 C CA . GLU A 1 71 ? -22.321 1.616 49.860 1.00 89.38 71 GLU A CA 1
ATOM 582 C C . GLU A 1 71 ? -23.712 1.897 49.262 1.00 89.38 71 GLU A C 1
ATOM 584 O O . GLU A 1 71 ? -23.880 2.829 48.471 1.00 89.38 71 GLU A O 1
ATOM 589 N N . ASP A 1 72 ? -24.726 1.143 49.701 1.00 87.25 72 ASP A N 1
ATOM 590 C CA . ASP A 1 72 ? -26.073 1.120 49.108 1.00 87.25 72 ASP A CA 1
ATOM 591 C C . ASP A 1 72 ? -26.696 2.514 48.897 1.00 87.25 72 ASP A C 1
ATOM 593 O O . ASP A 1 72 ? -27.321 2.778 47.869 1.00 87.25 72 ASP A O 1
ATOM 597 N N . ILE A 1 73 ? -26.519 3.436 49.851 1.00 86.12 73 ILE A N 1
ATOM 598 C CA . ILE A 1 73 ? -27.076 4.797 49.763 1.00 86.12 73 ILE A CA 1
ATOM 599 C C . ILE A 1 73 ? -26.373 5.616 48.670 1.00 86.12 73 ILE A C 1
ATOM 601 O O . ILE A 1 73 ? -27.041 6.332 47.922 1.00 86.12 73 ILE A O 1
ATOM 605 N N . LEU A 1 74 ? -25.046 5.505 48.556 1.00 84.81 74 LEU A N 1
ATOM 606 C CA . LEU A 1 74 ? -24.250 6.208 47.544 1.00 84.81 74 LEU A CA 1
ATOM 607 C C . LEU A 1 74 ? -24.519 5.644 46.144 1.00 84.81 74 LEU A C 1
ATOM 609 O O . LEU A 1 74 ? -24.706 6.406 45.195 1.00 84.81 74 LEU A O 1
ATOM 613 N N . PHE A 1 75 ? -24.638 4.320 46.028 1.00 86.12 75 PHE A N 1
ATOM 614 C CA . PHE A 1 75 ? -25.026 3.664 44.782 1.00 86.12 75 PHE A CA 1
ATOM 615 C C . PHE A 1 75 ? -26.406 4.134 44.294 1.00 86.12 75 PHE A C 1
ATOM 617 O O . PHE A 1 75 ? -26.561 4.519 43.134 1.00 86.12 75 PHE A O 1
ATOM 624 N N . LEU A 1 76 ? -27.412 4.173 45.178 1.00 88.75 76 LEU A N 1
ATOM 625 C CA . LEU A 1 76 ? -28.759 4.634 44.821 1.00 88.75 76 LEU A CA 1
ATOM 626 C C . LEU A 1 76 ? -28.792 6.111 44.402 1.00 88.75 76 LEU A C 1
ATOM 628 O O . LEU A 1 76 ? -29.564 6.466 43.508 1.00 88.75 76 LEU A O 1
ATOM 632 N N . GLN A 1 77 ? -27.959 6.964 45.009 1.00 89.69 77 GLN A N 1
ATOM 633 C CA . GLN A 1 77 ? -27.833 8.372 44.615 1.00 89.69 77 GLN A CA 1
ATOM 634 C C . GLN A 1 77 ? -27.272 8.522 43.194 1.00 89.69 77 GLN A C 1
ATOM 636 O O . GLN A 1 77 ? -27.790 9.330 42.419 1.00 89.69 77 GLN A O 1
ATOM 641 N N . ASN A 1 78 ? -26.281 7.706 42.826 1.00 89.12 78 ASN A N 1
ATOM 642 C CA . ASN A 1 78 ? -25.607 7.813 41.532 1.00 89.12 78 ASN A CA 1
ATOM 643 C C . ASN A 1 78 ? -26.192 6.921 40.428 1.00 89.12 78 ASN A C 1
ATOM 645 O O . ASN A 1 78 ? -25.856 7.098 39.256 1.00 89.12 78 ASN A O 1
ATOM 649 N N . TYR A 1 79 ? -27.113 6.014 40.758 1.00 88.94 79 TYR A N 1
ATOM 650 C CA . TYR A 1 79 ? -27.673 5.007 39.849 1.00 88.94 79 TYR A CA 1
ATOM 651 C C . TYR A 1 79 ? -28.045 5.550 38.460 1.00 88.94 79 TYR A C 1
ATOM 653 O O . TYR A 1 79 ? -27.727 4.955 37.429 1.00 88.94 79 TYR A O 1
ATOM 661 N N . LYS A 1 80 ? -28.702 6.716 38.403 1.00 90.25 80 LYS A N 1
ATOM 662 C CA . LYS A 1 80 ? -29.126 7.330 37.136 1.00 90.25 80 LYS A CA 1
ATOM 663 C C . LYS A 1 80 ? -27.942 7.713 36.243 1.00 90.25 80 LYS A C 1
ATOM 665 O O . LYS A 1 80 ? -28.062 7.654 35.019 1.00 90.25 80 LYS A O 1
ATOM 670 N N . GLU A 1 81 ? -26.829 8.136 36.828 1.00 89.19 81 GLU A N 1
ATOM 671 C CA . GLU A 1 81 ? -25.600 8.453 36.101 1.00 89.19 81 GLU A CA 1
ATOM 672 C C . GLU A 1 81 ? -24.889 7.181 35.645 1.00 89.19 81 GLU A C 1
ATOM 674 O O . GLU A 1 81 ? -24.504 7.097 34.477 1.00 89.19 81 GLU A O 1
ATOM 679 N N . THR A 1 82 ? -24.819 6.159 36.502 1.00 88.81 82 THR A N 1
ATOM 680 C CA . THR A 1 82 ? -24.267 4.840 36.160 1.00 88.81 82 THR A CA 1
ATOM 681 C C . THR A 1 82 ? -24.998 4.218 34.970 1.00 88.81 82 THR A C 1
ATOM 683 O O . THR A 1 82 ? -24.363 3.782 34.012 1.00 88.81 82 THR A O 1
ATOM 686 N N . VAL A 1 83 ? -26.338 4.250 34.967 1.00 90.06 83 VAL A N 1
ATOM 687 C CA . VAL A 1 83 ? -27.162 3.739 33.856 1.00 90.06 83 VAL A CA 1
ATOM 688 C C . VAL A 1 83 ? -26.892 4.499 32.558 1.00 90.06 83 VAL A C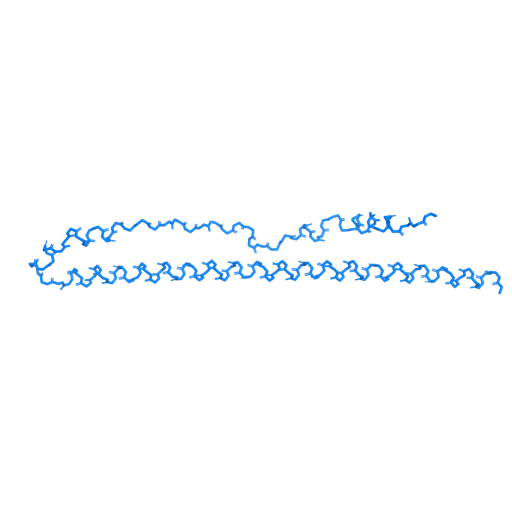 1
ATOM 690 O O . VAL A 1 83 ? -26.743 3.879 31.507 1.00 90.06 83 VAL A O 1
ATOM 693 N N . LYS A 1 84 ? -26.791 5.834 32.608 1.00 89.38 84 LYS A N 1
ATOM 694 C CA . LYS A 1 84 ? -26.442 6.637 31.423 1.00 89.38 84 LYS A CA 1
ATOM 695 C C . LYS A 1 84 ? -25.058 6.282 30.887 1.00 89.38 84 LYS A C 1
ATOM 697 O O . LYS A 1 84 ? -24.884 6.201 29.678 1.00 89.38 84 LYS A O 1
ATOM 702 N N . ARG A 1 85 ? -24.085 6.063 31.775 1.00 87.25 85 ARG A N 1
ATOM 703 C CA . ARG A 1 85 ? -22.717 5.675 31.411 1.00 87.25 85 ARG A CA 1
ATOM 704 C C . ARG A 1 85 ? -22.673 4.279 30.779 1.00 87.25 85 ARG A C 1
ATOM 706 O O . ARG A 1 85 ? -21.952 4.071 29.809 1.00 87.25 85 ARG A O 1
ATOM 713 N N . ALA A 1 86 ? -23.487 3.354 31.289 1.00 86.50 86 ALA A N 1
ATOM 714 C CA . ALA A 1 86 ? -23.629 2.000 30.759 1.00 86.50 86 ALA A CA 1
ATOM 715 C C . ALA A 1 86 ? -24.290 1.960 29.369 1.00 86.50 86 ALA A C 1
ATOM 717 O O . ALA A 1 86 ? -24.032 1.043 28.590 1.00 86.50 86 ALA A O 1
ATOM 718 N N . GLN A 1 87 ? -25.107 2.960 29.021 1.00 86.75 87 GLN A N 1
ATOM 719 C CA . GLN A 1 87 ? -25.686 3.136 27.684 1.00 86.75 87 GLN A CA 1
ATOM 720 C C . GLN A 1 87 ? -24.648 3.675 26.683 1.00 86.75 87 GLN A C 1
ATOM 722 O O . GLN A 1 87 ? -24.817 4.730 26.073 1.00 86.75 87 GLN A O 1
ATOM 727 N N . CYS A 1 88 ? -23.547 2.944 26.514 1.00 73.19 88 CYS A N 1
ATOM 728 C CA . CYS A 1 88 ? -22.470 3.317 25.611 1.00 73.19 88 CYS A CA 1
ATOM 729 C C . CYS A 1 88 ? -22.885 3.078 24.147 1.00 73.19 88 CYS A C 1
ATOM 731 O O . CYS A 1 88 ? -23.219 1.959 23.759 1.00 73.19 88 CYS A O 1
ATOM 733 N N . THR A 1 89 ? -22.840 4.116 23.309 1.00 75.00 89 THR A N 1
ATOM 734 C CA . THR A 1 89 ? -23.068 4.011 21.859 1.00 75.00 89 THR A CA 1
ATOM 735 C C . THR A 1 89 ? -21.732 3.959 21.123 1.00 75.00 89 THR A C 1
ATOM 737 O O . THR A 1 89 ? -21.313 4.939 20.504 1.00 75.00 89 THR A O 1
ATOM 740 N N . LEU A 1 90 ? -21.032 2.827 21.219 1.00 77.31 90 LEU A N 1
ATOM 741 C CA . LEU A 1 90 ? -19.840 2.591 20.405 1.00 77.31 90 LEU A CA 1
ATOM 742 C C . LEU A 1 90 ? -20.251 2.295 18.962 1.00 77.31 90 LEU A C 1
ATOM 744 O O . LEU A 1 90 ? -21.142 1.484 18.707 1.00 77.31 90 LEU A O 1
ATOM 748 N N . GLN A 1 91 ? -19.600 2.966 18.013 1.00 78.25 91 GLN A N 1
ATOM 749 C CA . GLN A 1 91 ? -19.786 2.655 16.602 1.00 78.25 91 GLN A CA 1
ATOM 750 C C . GLN A 1 91 ? -19.157 1.304 16.276 1.00 78.25 91 GLN A C 1
ATOM 752 O O . GLN A 1 91 ? -18.135 0.922 16.845 1.00 78.25 91 GLN A O 1
ATOM 757 N N . HIS A 1 92 ? -19.768 0.584 15.337 1.00 78.81 92 HIS A N 1
ATOM 758 C CA . HIS A 1 92 ? -19.180 -0.653 14.853 1.00 78.81 92 HIS A CA 1
ATOM 759 C C . HIS A 1 92 ? -17.855 -0.352 14.133 1.00 78.81 92 HIS A C 1
ATOM 761 O O . HIS A 1 92 ? -17.801 0.617 13.365 1.00 78.81 92 HIS A O 1
ATOM 767 N N . PRO A 1 93 ? -16.801 -1.160 14.348 1.00 78.12 93 PRO A N 1
ATOM 768 C CA . PRO A 1 93 ? -15.568 -1.040 13.589 1.00 78.12 93 PRO A CA 1
ATOM 769 C C . PRO A 1 93 ? -15.840 -1.071 12.084 1.00 78.12 93 PRO A C 1
ATOM 771 O O . PRO A 1 93 ? -16.569 -1.927 11.586 1.00 78.12 93 PRO A O 1
ATOM 774 N N . GLU A 1 94 ? -15.248 -0.130 11.356 1.00 79.19 94 GLU A N 1
ATOM 775 C CA . GLU A 1 94 ? -15.389 -0.048 9.905 1.00 79.19 94 GLU A CA 1
ATOM 776 C C . GLU A 1 94 ? -14.690 -1.234 9.216 1.00 79.19 94 GLU A C 1
ATOM 778 O O . GLU A 1 94 ? -13.541 -1.557 9.540 1.00 79.19 94 GLU A O 1
ATOM 783 N N . GLU A 1 95 ? -15.352 -1.844 8.227 1.00 74.56 95 GLU A N 1
ATOM 784 C CA . GLU A 1 95 ? -14.788 -2.948 7.445 1.00 74.56 95 GLU A CA 1
ATOM 785 C C . GLU A 1 95 ? -13.458 -2.569 6.768 1.00 74.56 95 GLU A C 1
ATOM 787 O O . GLU A 1 95 ? -13.247 -1.462 6.260 1.00 74.56 95 GLU A O 1
ATOM 792 N N . LEU A 1 96 ? -12.529 -3.526 6.737 1.00 68.12 96 LEU A N 1
ATOM 793 C CA . LEU A 1 96 ? -11.174 -3.349 6.210 1.00 68.12 96 LEU A CA 1
ATOM 794 C C . LEU A 1 96 ? -11.118 -3.541 4.687 1.00 68.12 96 LEU A C 1
ATOM 796 O O . LEU A 1 96 ? -10.332 -4.338 4.169 1.00 68.12 96 LEU A O 1
ATOM 800 N N . SER A 1 97 ? -11.943 -2.795 3.951 1.00 75.88 97 SER A N 1
ATOM 801 C CA . SER A 1 97 ? -11.863 -2.774 2.490 1.00 75.88 97 SER A CA 1
ATOM 802 C C . SER A 1 97 ? -10.556 -2.123 2.031 1.00 75.88 97 SER A C 1
ATOM 804 O O . SER A 1 97 ? -10.126 -1.089 2.542 1.00 75.88 97 SER A O 1
ATOM 806 N N . GLY A 1 98 ? -9.887 -2.751 1.063 1.00 79.69 98 GLY A N 1
ATOM 807 C CA . GLY A 1 98 ? -8.676 -2.206 0.458 1.00 79.69 98 GLY A CA 1
ATOM 808 C C . GLY A 1 98 ? -7.413 -2.300 1.318 1.00 79.69 98 GLY A C 1
ATOM 809 O O . GLY A 1 98 ? -6.478 -1.557 1.049 1.00 79.69 98 GLY A O 1
ATOM 810 N N . ALA A 1 99 ? -7.338 -3.186 2.315 1.00 82.94 99 ALA A N 1
ATOM 811 C CA . ALA A 1 99 ? -6.106 -3.420 3.085 1.00 82.94 99 ALA A CA 1
ATOM 812 C C . ALA A 1 99 ? -5.018 -4.176 2.300 1.00 82.94 99 ALA A C 1
ATOM 814 O O . ALA A 1 99 ? -3.829 -4.040 2.587 1.00 82.94 99 ALA A O 1
ATOM 815 N N . LEU A 1 100 ? -5.417 -4.968 1.304 1.00 92.06 100 LEU A N 1
ATOM 816 C CA . LEU A 1 100 ? -4.500 -5.779 0.511 1.00 92.06 100 LEU A CA 1
ATOM 817 C C . LEU A 1 100 ? -3.855 -4.981 -0.623 1.00 92.06 100 LEU A C 1
ATOM 819 O O . LEU A 1 100 ? -4.390 -3.977 -1.098 1.00 92.06 100 LEU A O 1
ATOM 823 N N . ILE A 1 101 ? -2.711 -5.489 -1.083 1.00 95.06 101 ILE A N 1
ATOM 824 C CA . ILE A 1 101 ? -2.067 -5.017 -2.306 1.00 95.06 101 ILE A CA 1
ATOM 825 C C . ILE A 1 101 ? -2.986 -5.287 -3.494 1.00 95.06 101 ILE A C 1
ATOM 827 O O . ILE A 1 101 ? -3.437 -6.412 -3.719 1.00 95.06 101 ILE A O 1
ATOM 831 N N . HIS A 1 102 ? -3.195 -4.266 -4.311 1.00 94.62 102 HIS A N 1
ATOM 832 C CA . HIS A 1 102 ? -3.957 -4.341 -5.539 1.00 94.62 102 HIS A CA 1
ATOM 833 C C . HIS A 1 102 ? -3.106 -4.968 -6.654 1.00 94.62 102 HIS A C 1
ATOM 835 O O . HIS A 1 102 ? -2.699 -4.308 -7.609 1.00 94.62 102 HIS A O 1
ATOM 841 N N . VAL A 1 103 ? -2.852 -6.275 -6.571 1.00 94.62 103 VAL A N 1
ATOM 842 C CA . VAL A 1 103 ? -2.009 -7.016 -7.531 1.00 94.62 103 VAL A CA 1
ATOM 843 C C . VAL A 1 103 ? -2.352 -6.720 -9.005 1.00 94.62 103 VAL A C 1
ATOM 845 O O . VAL A 1 103 ? -1.430 -6.423 -9.771 1.00 94.62 103 VAL A O 1
ATOM 848 N N . PRO A 1 104 ? -3.636 -6.670 -9.430 1.00 93.56 104 PRO A N 1
ATOM 849 C CA . PRO A 1 104 ? -3.968 -6.351 -10.820 1.00 93.56 104 PRO A CA 1
ATOM 850 C C . PRO A 1 104 ? -3.530 -4.949 -11.269 1.00 93.56 104 PRO A C 1
ATOM 852 O O . PRO A 1 104 ? -3.256 -4.748 -12.444 1.00 93.56 104 PRO A O 1
ATOM 855 N N . LYS A 1 105 ? -3.395 -3.975 -10.362 1.00 91.94 105 LYS A N 1
ATOM 856 C CA . LYS A 1 105 ? -2.963 -2.606 -10.705 1.00 91.94 105 LYS A CA 1
ATOM 857 C C . LYS A 1 105 ? -1.532 -2.620 -11.237 1.00 91.94 105 LYS A C 1
ATOM 859 O O . LYS A 1 105 ? -1.207 -1.862 -12.150 1.00 91.94 105 LYS A O 1
ATOM 864 N N . HIS A 1 106 ? -0.713 -3.516 -10.689 1.00 94.38 106 HIS A N 1
ATOM 865 C CA . HIS A 1 106 ? 0.695 -3.671 -11.032 1.00 94.38 106 HIS A CA 1
ATOM 866 C C . HIS A 1 106 ? 0.908 -4.664 -12.173 1.00 94.38 106 HIS A C 1
ATOM 868 O O . HIS A 1 106 ? 1.729 -4.406 -13.048 1.00 94.38 106 HIS A O 1
ATOM 874 N N . LEU A 1 107 ? 0.162 -5.770 -12.216 1.00 94.75 107 LEU A N 1
ATOM 875 C CA . LEU A 1 107 ? 0.433 -6.860 -13.164 1.00 94.75 107 LEU A CA 1
ATOM 876 C C . LEU A 1 107 ? -0.542 -6.958 -14.345 1.00 94.75 107 LEU A C 1
ATOM 878 O O . LEU A 1 107 ? -0.161 -7.489 -15.390 1.00 94.75 107 LEU A O 1
ATOM 882 N N . ALA A 1 108 ? -1.776 -6.458 -14.231 1.00 92.56 108 ALA A N 1
ATOM 883 C CA . ALA A 1 108 ? -2.749 -6.606 -15.311 1.00 92.56 108 ALA A CA 1
ATOM 884 C C . ALA A 1 108 ? -2.314 -5.813 -16.546 1.00 92.56 108 ALA A C 1
ATOM 886 O O . ALA A 1 108 ? -1.960 -4.633 -16.463 1.00 92.56 108 ALA A O 1
ATOM 887 N N . ASN A 1 109 ? -2.352 -6.478 -17.703 1.00 91.50 109 ASN A N 1
ATOM 888 C CA . ASN A 1 109 ? -1.986 -5.910 -19.001 1.00 91.50 109 ASN A CA 1
ATOM 889 C C . ASN A 1 109 ? -0.598 -5.243 -19.007 1.00 91.50 109 ASN A C 1
ATOM 891 O O . ASN A 1 109 ? -0.371 -4.302 -19.765 1.00 91.50 109 ASN A O 1
ATOM 895 N N . LEU A 1 110 ? 0.338 -5.723 -18.174 1.00 93.56 110 LEU A N 1
ATOM 896 C CA . LEU A 1 110 ? 1.673 -5.137 -18.025 1.00 93.56 110 LEU A CA 1
ATOM 897 C C . LEU A 1 110 ? 2.373 -4.964 -19.376 1.00 93.56 110 LEU A C 1
ATOM 899 O O . LEU A 1 110 ? 2.748 -3.851 -19.730 1.00 93.56 110 LEU A O 1
ATOM 903 N N . LYS A 1 111 ? 2.483 -6.051 -20.150 1.00 93.38 111 LYS A N 1
ATOM 904 C CA . LYS A 1 111 ? 3.155 -6.044 -21.458 1.00 93.38 111 LYS A CA 1
ATOM 905 C C . LYS A 1 111 ? 2.529 -5.030 -22.419 1.00 93.38 111 LYS A C 1
ATOM 907 O O . LYS A 1 111 ? 3.252 -4.288 -23.071 1.00 93.38 111 LYS A O 1
ATOM 912 N N . PHE A 1 112 ? 1.197 -4.969 -22.456 1.00 93.12 112 PHE A N 1
ATOM 913 C CA . PHE A 1 112 ? 0.459 -4.039 -23.309 1.00 93.12 112 PHE A CA 1
ATOM 914 C C . PHE A 1 112 ? 0.711 -2.577 -22.915 1.00 93.12 112 PHE A C 1
ATOM 916 O O . PHE A 1 112 ? 1.044 -1.769 -23.771 1.00 93.12 112 PHE A O 1
ATOM 923 N N . ARG A 1 113 ? 0.647 -2.244 -21.619 1.00 93.06 113 ARG A N 1
ATOM 924 C CA . ARG A 1 113 ? 0.898 -0.876 -21.128 1.00 93.06 113 ARG A CA 1
ATOM 925 C C . ARG A 1 113 ? 2.334 -0.413 -21.372 1.00 93.06 113 ARG A C 1
ATOM 927 O O . ARG A 1 113 ? 2.559 0.748 -21.690 1.00 93.06 113 ARG A O 1
ATOM 934 N N . VAL A 1 114 ? 3.306 -1.310 -21.200 1.00 94.88 114 VAL A N 1
ATOM 935 C CA . VAL A 1 114 ? 4.720 -1.015 -21.482 1.00 94.88 114 VAL A CA 1
ATOM 936 C C . VAL A 1 114 ? 4.913 -0.738 -22.974 1.00 94.88 114 VAL A C 1
ATOM 938 O O . VAL A 1 114 ? 5.574 0.229 -23.338 1.00 94.88 114 VAL A O 1
ATOM 941 N N . TRP A 1 115 ? 4.290 -1.543 -23.836 1.00 93.69 115 TRP A N 1
ATOM 942 C CA . TRP A 1 115 ? 4.320 -1.335 -25.282 1.00 93.69 115 TRP A CA 1
ATOM 943 C C . TRP A 1 115 ? 3.627 -0.031 -25.714 1.00 93.69 115 TRP A C 1
ATOM 945 O O . TRP A 1 115 ? 4.179 0.711 -26.519 1.00 93.69 115 TRP A O 1
ATOM 955 N N . GLU A 1 116 ? 2.471 0.304 -25.139 1.00 92.94 116 GLU A N 1
ATOM 956 C CA . GLU A 1 116 ? 1.749 1.553 -25.426 1.00 92.94 116 GLU A CA 1
ATOM 957 C C . GLU A 1 116 ? 2.594 2.791 -25.078 1.00 92.94 116 GLU A C 1
ATOM 959 O O . GLU A 1 116 ? 2.724 3.714 -25.883 1.00 92.94 116 GLU A O 1
ATOM 964 N N . LYS A 1 117 ? 3.263 2.783 -23.917 1.00 92.38 117 LYS A N 1
ATOM 965 C CA . LYS A 1 117 ? 4.221 3.836 -23.541 1.00 92.38 117 LYS A CA 1
ATOM 966 C C . LYS A 1 117 ? 5.426 3.901 -24.472 1.00 92.38 117 LYS A C 1
ATOM 968 O O . LYS A 1 117 ? 5.936 4.982 -24.751 1.00 92.38 117 LYS A O 1
ATOM 973 N N . MET A 1 118 ? 5.901 2.755 -24.946 1.00 90.81 118 MET A N 1
ATOM 974 C CA . MET A 1 118 ? 7.010 2.705 -25.892 1.00 90.81 118 MET A CA 1
ATOM 975 C C . MET A 1 118 ? 6.634 3.385 -27.208 1.00 90.81 118 MET A C 1
ATOM 977 O O . MET A 1 118 ? 7.418 4.185 -27.707 1.00 90.81 118 MET A O 1
ATOM 981 N N . GLN A 1 119 ? 5.419 3.154 -27.721 1.00 88.19 119 GLN A N 1
ATOM 982 C CA . GLN A 1 119 ? 4.936 3.820 -28.934 1.00 88.19 119 GLN A CA 1
ATOM 983 C C . GLN A 1 119 ? 4.906 5.346 -28.807 1.00 88.19 119 GLN A C 1
ATOM 985 O O . GLN A 1 119 ? 5.271 6.036 -29.754 1.00 88.19 119 GLN A O 1
ATOM 990 N N . GLN A 1 120 ? 4.521 5.879 -27.645 1.00 85.62 120 GLN A N 1
ATOM 991 C CA . GLN A 1 120 ? 4.480 7.330 -27.406 1.00 85.62 120 GLN A CA 1
ATOM 992 C C . GLN A 1 120 ? 5.861 7.999 -27.481 1.00 85.62 120 GLN A C 1
ATOM 994 O O . GLN A 1 120 ? 5.943 9.199 -27.726 1.00 85.62 120 GLN A O 1
ATOM 999 N N . ASN A 1 121 ? 6.938 7.236 -27.281 1.00 77.12 121 ASN A N 1
ATOM 1000 C CA . ASN A 1 121 ? 8.314 7.733 -27.323 1.00 77.12 121 ASN A CA 1
ATOM 1001 C C . ASN A 1 121 ? 8.978 7.578 -28.703 1.00 77.12 121 ASN A C 1
ATOM 1003 O O . ASN A 1 121 ? 10.139 7.954 -28.866 1.00 77.12 121 ASN A O 1
ATOM 1007 N N . ILE A 1 122 ? 8.268 7.044 -29.703 1.00 78.00 122 ILE A N 1
ATOM 1008 C CA . ILE A 1 122 ? 8.764 6.961 -31.080 1.00 78.00 122 ILE A CA 1
ATOM 1009 C C . ILE A 1 122 ? 8.570 8.332 -31.740 1.00 78.00 122 ILE A C 1
ATOM 1011 O O . ILE A 1 122 ? 7.443 8.735 -32.024 1.00 78.00 122 ILE A O 1
ATOM 1015 N N . GLN A 1 123 ? 9.665 9.056 -31.981 1.00 62.59 123 GLN A N 1
ATOM 1016 C CA . GLN A 1 123 ? 9.658 10.243 -32.841 1.00 62.59 123 GLN A CA 1
ATOM 1017 C C . GLN A 1 123 ? 9.861 9.821 -34.303 1.00 62.59 123 GLN A C 1
ATOM 1019 O O . GLN A 1 123 ? 10.748 9.015 -34.587 1.00 62.59 123 GLN A O 1
ATOM 1024 N N . TYR A 1 124 ? 9.015 10.347 -35.196 1.00 52.06 124 TYR A N 1
ATOM 1025 C CA . TYR A 1 124 ? 9.119 10.193 -36.654 1.00 52.06 124 TYR A CA 1
ATOM 1026 C C . TYR A 1 124 ? 10.098 11.197 -37.259 1.00 52.06 124 TYR A C 1
ATOM 1028 O O . TYR A 1 124 ? 10.099 12.360 -36.792 1.00 52.06 124 TYR A O 1
#

InterPro domains:
  IPR050143 Tripartite motif-containing [PTHR24103] (5-119)

Secondary structure (DSSP, 8-state):
-HHHHHHHHHHHHHHHHHHHHHHHHHHHHHHHHHHHHHHHHHHHHHHHHHHHHHHHHHHHHHHHHHHHTS-HHHHHHHHHHHHHHHS--PPPPPP-TT-S--HHHHHTTHHHHHHHHHHHT---

Organism: Clarias magur (NCBI:txid1594786)

pLDDT: mean 90.72, std 7.52, range [52.06, 98.38]

Solvent-accessible surface area (backbone atoms only — not comparable to full-atom values): 7256 Å² total; per-residue (Å²): 105,77,64,59,58,49,53,51,51,53,53,54,54,51,50,54,50,51,50,53,52,52,50,54,51,51,54,51,53,48,54,52,50,52,49,52,51,52,33,51,50,54,50,50,54,52,50,54,50,50,51,50,53,52,50,55,49,49,54,51,50,49,55,46,53,55,46,72,70,43,59,71,71,60,31,64,72,43,41,72,58,50,54,55,64,70,64,66,86,75,76,78,84,78,80,78,76,78,58,65,82,64,59,60,81,72,57,56,64,42,71,59,55,55,49,55,56,52,58,73,68,62,81,132

Sequence (124 aa):
TQAQHTEQKIKEEFEKLHQFLRDEEAARITALREEKVQKSQMMKEKIEKLSREISSLSDTIRAIEEEMTAEDILFLQNYKETVKRAQCTLQHPEELSGALIHVPKHLANLKFRVWEKMQQNIQY

Radius of gyration: 31.42 Å; Cα contacts (8 Å, |Δi|>4): 27; chains: 1; bounding box: 61×17×94 Å

Mean predicted aligned error: 7.1 Å

Foldseek 3Di:
DVVVVVVVVVVVVVVVVVVLVVVLVVVLVVVQVVLLVVLVVVVVVLVVVVVVVVVVVVVLVVVLVVLVPDDPVSNVVCVVVSVVSVPDDDDDRDDPPPSDRPVCVRPPCSVVVSVVVVVVPDDD